Protein AF-A0A7W0RLR4-F1 (afdb_monomer_lite)

Sequence (67 aa):
MKLYGSLLVATLLTLPACERTPNVDQADGIKDAFDARPHESARDAGEDVGDAVLDAGRAAKDAVDGD

Secondary structure (DSSP, 8-state):
--SSSSSSSGGGG-S--------HHHHHHHHHTTT-STTHHHHHHHHHHHHHHHHHHHHHHHHHH--

Radius of gyration: 24.42 Å; chains: 1; bounding box: 56×56×44 Å

Foldseek 3Di:
DDDPPPPPPPPVVPPPPPPPPPDVVVVVVVCLVVVNDVPSVVVVVVVVVVVVVVVVVVVVVCVVVDD

pLDDT: mean 74.5, std 15.56, range [44.12, 92.94]

Structure (mmCIF, N/CA/C/O backbone):
data_AF-A0A7W0RLR4-F1
#
_entry.id   AF-A0A7W0RLR4-F1
#
loop_
_atom_site.group_PDB
_atom_site.id
_atom_site.type_symbol
_atom_site.label_atom_id
_atom_site.label_alt_id
_atom_site.label_comp_id
_atom_site.label_asym_id
_atom_site.label_entity_id
_atom_site.label_seq_id
_atom_site.pdbx_PDB_ins_code
_atom_site.Cartn_x
_atom_site.Cartn_y
_atom_site.Cartn_z
_atom_site.occupancy
_atom_site.B_iso_or_equiv
_atom_site.auth_seq_id
_atom_site.auth_comp_id
_atom_site.auth_asym_id
_atom_site.auth_atom_id
_atom_site.pdbx_PDB_model_num
ATOM 1 N N . MET A 1 1 ? -37.185 -49.053 16.525 1.00 44.12 1 MET A N 1
ATOM 2 C CA . MET A 1 1 ? -35.818 -48.580 16.223 1.00 44.12 1 MET A CA 1
ATOM 3 C C . MET A 1 1 ? -35.897 -47.086 15.977 1.00 44.12 1 MET A C 1
ATOM 5 O O . MET A 1 1 ? -36.023 -46.612 14.861 1.00 44.12 1 MET A O 1
ATOM 9 N N . LYS A 1 2 ? -36.028 -46.378 17.094 1.00 48.94 2 LYS A N 1
ATOM 10 C CA . LYS A 1 2 ? -36.196 -44.935 17.237 1.00 48.94 2 LYS A CA 1
ATOM 11 C C . LYS A 1 2 ? -34.950 -44.485 18.006 1.00 48.94 2 LYS A C 1
ATOM 13 O O . LYS A 1 2 ? -34.548 -45.216 18.905 1.00 48.94 2 LYS A O 1
ATOM 18 N N . LEU A 1 3 ? -34.418 -43.306 17.679 1.00 54.41 3 LEU A N 1
ATOM 19 C CA . LEU A 1 3 ? -33.436 -42.542 18.475 1.00 54.41 3 LEU A CA 1
ATOM 20 C C . LEU A 1 3 ? -31.927 -42.780 18.236 1.00 54.41 3 LEU A C 1
ATOM 22 O O . LEU A 1 3 ? -31.145 -42.504 19.134 1.00 54.41 3 LEU A O 1
ATOM 26 N N . TYR A 1 4 ? -31.476 -43.192 17.044 1.00 54.53 4 TYR A N 1
ATOM 27 C CA . TYR A 1 4 ? -30.026 -43.174 16.725 1.00 54.53 4 TYR A CA 1
ATOM 28 C C . TYR A 1 4 ? -29.599 -42.090 15.721 1.00 54.53 4 TYR A C 1
ATOM 30 O O . TYR A 1 4 ? -28.410 -41.895 15.509 1.00 54.53 4 TYR A O 1
ATOM 38 N N . GLY A 1 5 ? -30.542 -41.353 15.120 1.00 52.12 5 GLY A N 1
ATOM 39 C CA . GLY A 1 5 ? -30.234 -40.355 14.084 1.00 52.12 5 GLY A CA 1
ATOM 40 C C . GLY A 1 5 ? -29.931 -38.937 14.587 1.00 52.12 5 GLY A C 1
ATOM 41 O O . GLY A 1 5 ? -29.366 -38.146 13.845 1.00 52.12 5 GLY A O 1
ATOM 42 N N . SER A 1 6 ? -30.288 -38.595 15.830 1.00 50.19 6 SER A N 1
ATOM 43 C CA . SER A 1 6 ? -30.207 -37.206 16.328 1.00 50.19 6 SER A CA 1
ATOM 44 C C . SER A 1 6 ? -29.019 -36.920 17.253 1.00 50.19 6 SER A C 1
ATOM 46 O O . SER A 1 6 ? -28.910 -35.806 17.752 1.00 50.19 6 SER A O 1
ATOM 48 N N . LEU A 1 7 ? -28.125 -37.885 17.4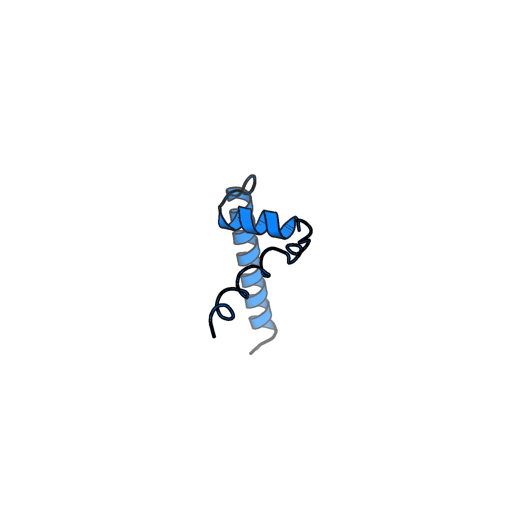95 1.00 52.12 7 LEU A N 1
ATOM 49 C CA . LEU A 1 7 ? -27.084 -37.769 18.529 1.00 52.12 7 LEU A CA 1
ATOM 50 C C . LEU A 1 7 ? -25.665 -37.483 17.997 1.00 52.12 7 LEU A C 1
ATOM 52 O O . LEU A 1 7 ? -24.698 -37.698 18.718 1.00 52.12 7 LEU A O 1
ATOM 56 N N . LEU A 1 8 ? -25.514 -37.019 16.751 1.00 54.47 8 LEU A N 1
ATOM 57 C CA . LEU A 1 8 ? -24.194 -36.717 16.162 1.00 54.47 8 LEU A CA 1
ATOM 58 C C . LEU A 1 8 ? -23.925 -35.225 15.912 1.00 54.47 8 LEU A C 1
ATOM 60 O O . LEU A 1 8 ? -22.843 -34.877 15.455 1.00 54.47 8 LEU A O 1
ATOM 64 N N . VAL A 1 9 ? -24.865 -34.329 16.230 1.00 57.09 9 VAL A N 1
ATOM 65 C CA . VAL A 1 9 ? -24.702 -32.881 15.969 1.00 57.09 9 VAL A CA 1
ATOM 66 C C . VAL A 1 9 ? -24.179 -32.111 17.194 1.00 57.09 9 VAL A C 1
ATOM 68 O O . VAL A 1 9 ? -23.641 -31.019 17.056 1.00 57.09 9 VAL A O 1
ATOM 71 N N . ALA A 1 10 ? -24.273 -32.678 18.401 1.00 55.69 10 ALA A N 1
ATOM 72 C CA . ALA A 1 10 ? -23.956 -31.959 19.640 1.00 55.69 10 ALA A CA 1
ATOM 73 C C . ALA A 1 10 ? -22.468 -31.979 20.048 1.00 55.69 10 ALA A C 1
ATOM 75 O O . ALA A 1 10 ? -22.081 -31.254 20.959 1.00 55.69 10 ALA A O 1
ATOM 76 N N . THR A 1 11 ? -21.618 -32.781 19.400 1.00 56.12 11 THR A N 1
ATOM 77 C CA . THR A 1 11 ? -20.208 -32.957 19.807 1.00 56.12 11 THR A CA 1
ATOM 78 C C . THR A 1 11 ? -19.231 -31.986 19.138 1.00 56.12 11 THR A C 1
ATOM 80 O O . THR A 1 11 ? -18.064 -31.944 19.517 1.00 56.12 11 THR A O 1
ATOM 83 N N . LEU A 1 12 ? -19.684 -31.157 18.191 1.00 56.09 12 LEU A N 1
ATOM 84 C CA . LEU A 1 12 ? -18.839 -30.145 17.535 1.00 56.09 12 LEU A CA 1
ATOM 85 C C . LEU A 1 12 ? -18.651 -28.859 18.363 1.00 56.09 12 LEU A C 1
ATOM 87 O O . LEU A 1 12 ? -17.802 -28.043 18.022 1.00 56.09 12 LEU A O 1
ATOM 91 N N . LEU A 1 13 ? -19.398 -28.684 19.460 1.00 56.12 13 LEU A N 1
ATOM 92 C CA . LEU A 1 13 ? -19.311 -27.511 20.346 1.00 56.12 13 LEU A CA 1
ATOM 93 C C . LEU A 1 13 ? -18.309 -27.674 21.503 1.00 56.12 13 LEU A C 1
ATOM 95 O O . LEU A 1 13 ? -18.083 -26.722 22.243 1.00 56.12 13 LEU A O 1
ATOM 99 N N . THR A 1 14 ? -17.720 -28.862 21.676 1.00 60.53 14 THR A N 1
ATOM 100 C CA . THR A 1 14 ? -16.756 -29.151 22.757 1.00 60.53 14 THR A CA 1
ATOM 101 C C . THR A 1 14 ? -15.342 -29.403 22.253 1.00 60.53 14 THR A C 1
ATOM 103 O O . THR A 1 14 ? -14.481 -29.799 23.037 1.00 60.53 14 THR A O 1
ATOM 106 N N . LEU A 1 15 ? -15.075 -29.179 20.961 1.00 55.16 15 LEU A N 1
ATOM 107 C CA . LEU A 1 15 ? -13.701 -28.915 20.552 1.00 55.16 15 LEU A CA 1
ATOM 108 C C . LEU A 1 15 ? -13.286 -27.669 21.343 1.00 55.16 15 LEU A C 1
ATOM 110 O O . LEU A 1 15 ? -13.998 -26.667 21.239 1.00 55.16 15 LEU A O 1
ATOM 114 N N . PRO A 1 16 ? -12.211 -27.701 22.155 1.00 56.31 16 PRO A N 1
ATOM 115 C CA . PRO A 1 16 ? -11.628 -26.459 22.627 1.00 56.31 16 PRO A CA 1
ATOM 116 C C . PRO A 1 16 ? -11.337 -25.691 21.345 1.00 56.31 16 PRO A C 1
ATOM 118 O O . PRO A 1 16 ? -10.532 -26.143 20.527 1.00 56.31 16 PRO A O 1
ATOM 121 N N . ALA A 1 17 ? -12.115 -24.636 21.092 1.00 56.59 17 ALA A N 1
ATOM 122 C CA . ALA A 1 17 ? -11.882 -23.753 19.971 1.00 56.59 17 ALA A CA 1
ATOM 123 C C . ALA A 1 17 ? -10.395 -23.448 20.029 1.00 56.59 17 ALA A C 1
ATOM 125 O O . ALA A 1 17 ? -9.911 -23.014 21.076 1.00 56.59 17 ALA A O 1
ATOM 126 N N . CYS A 1 18 ? -9.698 -23.845 18.964 1.00 55.81 18 CYS A N 1
ATOM 127 C CA . CYS A 1 18 ? -8.263 -23.755 18.823 1.00 55.81 18 CYS A CA 1
ATOM 128 C C . CYS A 1 18 ? -7.778 -22.506 19.550 1.00 55.81 18 CYS A C 1
ATOM 130 O O . CYS A 1 18 ? -8.267 -21.417 19.244 1.00 55.81 18 CYS A O 1
ATOM 132 N N . GLU A 1 19 ? -6.863 -22.660 20.506 1.00 56.03 19 GLU A N 1
ATOM 133 C CA . GLU A 1 19 ? -6.094 -21.546 21.047 1.00 56.03 19 GLU A CA 1
ATOM 134 C C . GLU A 1 19 ? -5.296 -20.952 19.883 1.00 56.03 19 GLU A C 1
ATOM 136 O O . GLU A 1 19 ? -4.120 -21.237 19.670 1.00 56.03 19 GLU A O 1
ATOM 141 N N . ARG A 1 20 ? -5.969 -20.166 19.043 1.00 57.19 20 ARG A N 1
ATOM 142 C CA . ARG A 1 20 ? -5.336 -19.314 18.064 1.00 57.19 20 ARG A CA 1
ATOM 143 C C . ARG A 1 20 ? -4.827 -18.170 18.903 1.00 57.19 20 ARG A C 1
ATOM 145 O O . ARG A 1 20 ? -5.568 -17.246 19.237 1.00 57.19 20 ARG A O 1
ATOM 152 N N . THR A 1 21 ? -3.583 -18.321 19.337 1.00 63.00 21 THR A N 1
ATOM 153 C CA . THR A 1 21 ? -2.821 -17.236 19.934 1.00 63.00 21 THR A CA 1
ATOM 154 C C . THR A 1 21 ? -3.072 -15.996 19.076 1.00 63.00 21 THR A C 1
ATOM 156 O O . THR A 1 21 ? -3.020 -16.105 17.845 1.00 63.00 21 THR A O 1
ATOM 159 N N . PRO A 1 22 ? -3.461 -14.854 19.672 1.00 59.06 22 PRO A N 1
ATOM 160 C CA . PRO A 1 22 ? -3.713 -13.645 18.910 1.00 59.06 22 PRO A CA 1
ATOM 161 C C . PRO A 1 22 ? -2.401 -13.251 18.238 1.00 59.06 22 PRO A C 1
ATOM 163 O O . PRO A 1 22 ? -1.506 -12.667 18.843 1.00 59.06 22 PRO A O 1
ATOM 166 N N . ASN A 1 23 ? -2.273 -13.666 16.985 1.00 64.62 23 ASN A N 1
ATOM 167 C CA . ASN A 1 23 ? -1.217 -13.256 16.099 1.00 64.62 23 ASN A CA 1
ATOM 168 C C . ASN A 1 23 ? -1.513 -11.785 15.780 1.00 64.62 23 ASN A C 1
ATOM 170 O O . ASN A 1 23 ? -2.531 -11.466 15.165 1.00 64.62 23 ASN A O 1
ATOM 174 N N . VAL A 1 24 ? -0.636 -10.899 16.241 1.00 66.25 24 VAL A N 1
ATOM 175 C CA . VAL A 1 24 ? -0.716 -9.458 15.986 1.00 66.25 24 VAL A CA 1
ATOM 176 C C . VAL A 1 24 ? -0.705 -9.131 14.489 1.00 66.25 24 VAL A C 1
ATOM 178 O O . VAL A 1 24 ? -1.466 -8.264 14.071 1.00 66.25 24 VAL A O 1
ATOM 181 N N . ASP A 1 25 ? 0.025 -9.895 13.674 1.00 70.12 25 ASP A N 1
ATOM 182 C CA . ASP A 1 25 ? 0.041 -9.783 12.209 1.00 70.12 25 ASP A CA 1
ATOM 183 C C . ASP A 1 25 ? -1.308 -10.178 11.598 1.00 70.12 25 ASP A C 1
ATOM 185 O O . ASP A 1 25 ? -1.771 -9.573 10.636 1.00 70.12 25 ASP A O 1
ATOM 189 N N . GLN A 1 26 ? -1.994 -11.167 12.180 1.00 72.94 26 GLN A N 1
ATOM 190 C CA . GLN A 1 26 ? -3.335 -11.540 11.731 1.00 72.94 26 GLN A CA 1
ATOM 191 C C . GLN A 1 26 ? -4.371 -10.473 12.094 1.00 72.94 26 GLN A C 1
ATOM 193 O O . GLN A 1 26 ? -5.276 -10.206 11.308 1.00 72.94 26 GLN A O 1
ATOM 198 N N . ALA A 1 27 ? -4.261 -9.874 13.280 1.00 75.81 27 ALA A N 1
ATOM 199 C CA . ALA A 1 27 ? -5.156 -8.799 13.686 1.00 75.81 27 ALA A CA 1
ATOM 200 C C . ALA A 1 27 ? -4.971 -7.553 12.811 1.00 75.81 27 ALA A C 1
ATOM 202 O O . ALA A 1 27 ? -5.959 -6.910 12.463 1.00 75.81 27 ALA A O 1
ATOM 203 N N . ASP A 1 28 ? -3.734 -7.227 12.440 1.00 77.12 28 ASP A N 1
ATOM 204 C CA . ASP A 1 28 ? -3.459 -6.110 11.543 1.00 77.12 28 ASP A CA 1
ATOM 205 C C . ASP A 1 28 ? -3.877 -6.407 10.103 1.00 77.12 28 ASP A C 1
ATOM 207 O O . ASP A 1 28 ? -4.514 -5.546 9.513 1.00 77.12 28 ASP A O 1
ATOM 211 N N . GLY A 1 29 ? -3.674 -7.624 9.586 1.00 80.12 29 GLY A N 1
ATOM 212 C CA . GLY A 1 29 ? -4.186 -8.009 8.262 1.00 80.12 29 GLY A CA 1
ATOM 213 C C . GLY A 1 29 ? -5.719 -8.012 8.167 1.00 80.12 29 GLY A C 1
ATOM 214 O O . GLY A 1 29 ? -6.283 -7.723 7.118 1.00 80.12 29 GLY A O 1
ATOM 215 N N . ILE A 1 30 ? -6.427 -8.295 9.267 1.00 81.44 30 ILE A N 1
ATOM 216 C CA . ILE A 1 30 ? -7.889 -8.128 9.309 1.00 81.44 30 ILE A CA 1
ATOM 217 C C . ILE A 1 30 ? -8.258 -6.643 9.285 1.00 81.44 30 ILE A C 1
ATOM 219 O O . ILE A 1 30 ? -9.195 -6.273 8.589 1.00 81.44 30 ILE A O 1
ATOM 223 N N . LYS A 1 31 ? -7.561 -5.792 10.045 1.00 82.31 31 LYS A N 1
ATOM 224 C CA . LYS A 1 31 ? -7.840 -4.348 10.048 1.00 82.31 31 LYS A CA 1
ATOM 225 C C . LYS A 1 31 ? -7.535 -3.708 8.698 1.00 82.31 31 LYS A C 1
ATOM 227 O O . LYS A 1 31 ? -8.308 -2.858 8.292 1.00 82.31 31 LYS A O 1
ATOM 232 N N . ASP A 1 32 ? -6.464 -4.135 8.044 1.00 79.88 32 ASP A N 1
ATOM 233 C CA . ASP A 1 32 ? -6.069 -3.753 6.686 1.00 79.88 32 ASP A CA 1
ATOM 234 C C . ASP A 1 32 ? -7.198 -3.989 5.688 1.00 79.88 32 ASP A C 1
ATOM 236 O O . ASP A 1 32 ? -7.684 -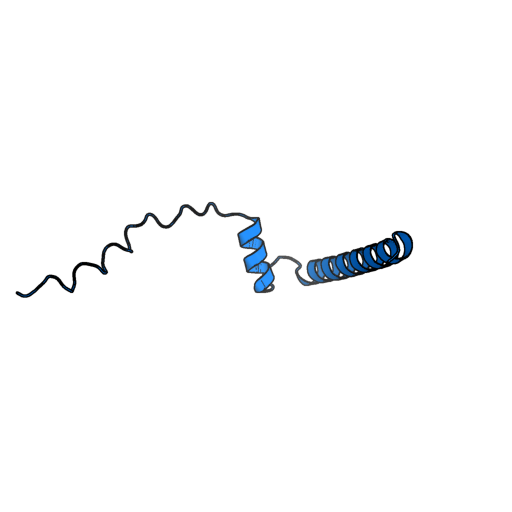3.073 5.042 1.00 79.88 32 ASP A O 1
ATOM 240 N N . ALA A 1 33 ? -7.762 -5.200 5.696 1.00 83.19 33 ALA A N 1
ATOM 241 C CA . ALA A 1 33 ? -8.891 -5.548 4.837 1.00 83.19 33 ALA A CA 1
ATOM 242 C C . ALA A 1 33 ? -10.169 -4.712 5.085 1.00 83.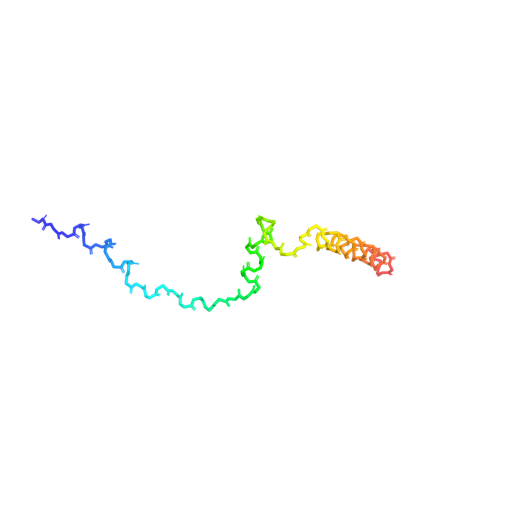19 33 ALA A C 1
ATOM 244 O O . ALA A 1 33 ? -11.104 -4.777 4.287 1.00 83.19 33 ALA A O 1
ATOM 245 N N . PHE A 1 34 ? -10.2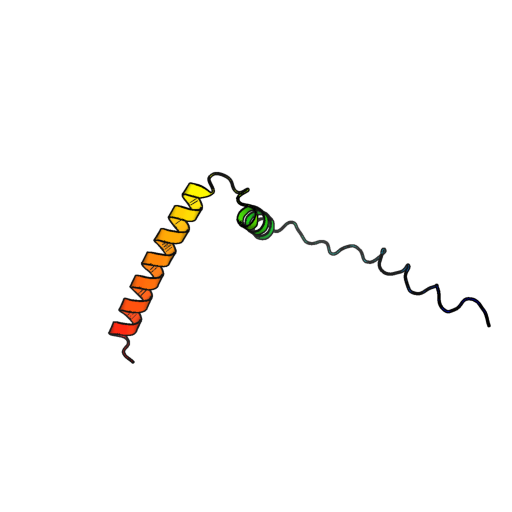43 -3.979 6.199 1.00 89.81 34 PHE A N 1
ATOM 246 C CA . PHE A 1 34 ? -11.365 -3.114 6.568 1.00 89.81 34 PHE A CA 1
ATOM 247 C C . PHE A 1 34 ? -10.968 -1.628 6.691 1.00 89.81 34 PHE A C 1
ATOM 249 O O . PHE A 1 34 ? -11.739 -0.866 7.280 1.00 89.81 34 PHE A O 1
ATOM 256 N N . ASP A 1 35 ? -9.790 -1.217 6.204 1.00 83.31 35 ASP A N 1
ATOM 257 C CA . ASP A 1 35 ? -9.223 0.140 6.339 1.00 83.31 35 ASP A CA 1
ATOM 258 C C . ASP A 1 35 ? -9.217 0.672 7.791 1.00 83.31 35 ASP A C 1
ATOM 260 O O . ASP A 1 35 ? -9.335 1.867 8.074 1.00 83.31 35 ASP A O 1
ATOM 264 N N . ALA A 1 36 ? -9.131 -0.236 8.762 1.00 86.12 36 ALA A N 1
ATOM 265 C CA . ALA A 1 36 ? -9.238 0.051 10.189 1.00 86.12 36 ALA A CA 1
ATOM 266 C C . ALA A 1 36 ? -7.866 0.181 10.872 1.00 86.12 36 ALA A C 1
ATOM 268 O O . ALA A 1 36 ? -7.782 0.274 12.106 1.00 86.12 36 ALA A O 1
ATOM 269 N N . ARG A 1 37 ? -6.772 0.150 10.101 1.00 83.38 37 ARG A N 1
ATOM 270 C CA . ARG A 1 37 ? -5.417 0.364 10.617 1.00 83.38 37 ARG A CA 1
ATOM 271 C C . ARG A 1 37 ? -5.181 1.849 10.937 1.00 83.38 37 ARG A C 1
ATOM 273 O O . ARG A 1 37 ? -5.681 2.742 10.252 1.00 83.38 37 ARG A O 1
ATOM 280 N N . PRO A 1 38 ? -4.387 2.162 11.976 1.00 84.75 38 PRO A N 1
ATOM 281 C CA . PRO A 1 38 ? -3.991 3.539 12.248 1.00 84.75 38 PRO A CA 1
ATOM 282 C C . PRO A 1 38 ? -3.180 4.116 11.082 1.00 84.75 38 PRO A C 1
ATOM 284 O O . PRO A 1 38 ? -2.176 3.526 10.692 1.00 84.75 38 PRO A O 1
ATOM 287 N N . HIS A 1 39 ? -3.558 5.305 10.607 1.00 88.19 39 HIS A N 1
ATOM 288 C CA . HIS A 1 39 ? -2.894 6.012 9.500 1.00 88.19 39 HIS A CA 1
ATOM 289 C C . HIS A 1 39 ? -2.916 5.262 8.159 1.00 88.19 39 HIS A C 1
ATOM 291 O O . HIS A 1 39 ? -1.953 5.377 7.406 1.00 88.19 39 HIS A O 1
ATOM 297 N N . GLU A 1 40 ? -3.985 4.518 7.856 1.00 82.75 40 GLU A N 1
ATOM 298 C CA . GLU A 1 40 ? -4.016 3.628 6.689 1.00 82.75 40 GLU A CA 1
ATOM 299 C C . GLU A 1 40 ? -3.618 4.298 5.373 1.00 82.75 40 GLU A C 1
ATOM 301 O O . GLU A 1 40 ? -2.691 3.845 4.722 1.00 82.75 40 GLU A O 1
ATOM 306 N N . SER A 1 41 ? -4.155 5.482 5.076 1.00 84.50 41 SER A N 1
ATOM 307 C CA . SER A 1 41 ?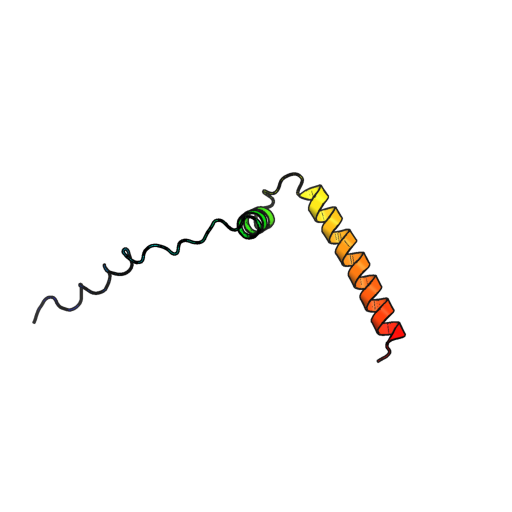 -3.805 6.221 3.855 1.00 84.50 41 SER A CA 1
ATOM 308 C C . SER A 1 41 ? -2.310 6.532 3.695 1.00 84.50 41 SER A C 1
ATOM 310 O O . SER A 1 41 ? -1.811 6.636 2.577 1.00 84.50 41 SER A O 1
ATOM 312 N N . ALA A 1 42 ? -1.578 6.710 4.798 1.00 88.81 42 ALA A N 1
ATOM 313 C CA . ALA A 1 42 ? -0.131 6.901 4.757 1.00 88.81 42 ALA A CA 1
ATOM 314 C C . ALA A 1 42 ? 0.616 5.575 4.565 1.00 88.81 42 ALA A C 1
ATOM 316 O O . ALA A 1 42 ? 1.721 5.574 4.023 1.00 88.81 42 ALA A O 1
ATOM 317 N N . ARG A 1 43 ? 0.036 4.466 5.033 1.00 88.06 43 ARG A N 1
ATOM 318 C CA . ARG A 1 43 ? 0.599 3.129 4.871 1.00 88.06 43 ARG A CA 1
ATOM 319 C C . ARG A 1 43 ? 0.356 2.617 3.451 1.00 88.06 43 ARG A C 1
ATOM 321 O O . ARG A 1 43 ? 1.335 2.225 2.833 1.00 88.06 43 ARG A O 1
ATOM 328 N N . ASP A 1 44 ? -0.849 2.776 2.906 1.00 88.62 44 ASP A N 1
ATOM 329 C CA . ASP A 1 44 ? -1.184 2.462 1.508 1.00 88.62 44 ASP A CA 1
ATOM 330 C C . ASP A 1 44 ? -0.260 3.204 0.542 1.00 88.62 44 ASP A C 1
ATOM 332 O O . ASP A 1 44 ? 0.365 2.608 -0.325 1.00 88.62 44 ASP A O 1
ATOM 336 N N . ALA A 1 45 ? -0.075 4.514 0.752 1.00 88.56 45 ALA A N 1
ATOM 337 C CA . ALA A 1 45 ? 0.846 5.303 -0.062 1.00 88.56 45 ALA A CA 1
ATOM 338 C C . ALA A 1 45 ? 2.302 4.811 0.042 1.00 88.56 45 ALA A C 1
ATOM 340 O O . ALA A 1 45 ? 3.077 4.952 -0.903 1.00 88.56 45 ALA A O 1
ATOM 341 N N . GLY A 1 46 ? 2.700 4.262 1.193 1.00 91.81 46 GLY A N 1
ATOM 342 C CA . GLY A 1 46 ? 4.012 3.648 1.376 1.00 91.81 46 GLY A CA 1
ATOM 343 C C . GLY A 1 46 ? 4.136 2.291 0.679 1.00 91.81 46 GLY A C 1
ATOM 344 O O . GLY A 1 46 ? 5.175 2.023 0.076 1.00 91.81 46 GLY A O 1
ATOM 345 N N . GLU A 1 47 ? 3.092 1.465 0.751 1.00 88.25 47 GLU A N 1
ATOM 346 C CA . GLU A 1 47 ? 2.996 0.158 0.092 1.00 88.25 47 GLU A CA 1
ATOM 347 C C . GLU A 1 47 ? 3.021 0.325 -1.439 1.00 88.25 47 GLU A C 1
ATOM 349 O O . GLU A 1 47 ? 3.884 -0.266 -2.085 1.00 88.25 47 GLU A O 1
ATOM 354 N N . ASP A 1 48 ? 2.235 1.251 -1.999 1.00 90.69 48 ASP A N 1
ATOM 355 C CA . ASP A 1 48 ? 2.230 1.587 -3.433 1.00 90.69 48 ASP A CA 1
ATOM 356 C C . ASP A 1 48 ? 3.613 2.023 -3.945 1.00 90.69 48 ASP A C 1
ATOM 358 O O . ASP A 1 48 ? 4.080 1.602 -5.008 1.00 90.69 48 ASP A O 1
ATOM 362 N N . VAL A 1 49 ? 4.297 2.893 -3.191 1.00 91.75 49 VAL A N 1
ATOM 363 C CA . VAL A 1 49 ? 5.646 3.354 -3.553 1.00 91.75 49 VAL A CA 1
ATOM 364 C C . VAL A 1 49 ? 6.651 2.207 -3.462 1.00 91.75 49 VAL A C 1
ATOM 366 O O . VAL A 1 49 ? 7.532 2.095 -4.318 1.00 91.75 49 VAL A O 1
ATOM 369 N N . GLY A 1 50 ? 6.536 1.360 -2.439 1.00 90.56 50 GLY A N 1
ATOM 370 C CA . GLY A 1 50 ? 7.375 0.179 -2.266 1.00 90.56 50 GLY A CA 1
ATOM 371 C C . GLY A 1 50 ? 7.230 -0.801 -3.428 1.00 90.56 50 GLY A C 1
ATOM 372 O O . GLY A 1 50 ? 8.240 -1.203 -4.012 1.00 90.56 50 GLY A O 1
ATOM 373 N N . ASP A 1 51 ? 5.995 -1.116 -3.806 1.00 92.62 51 ASP A N 1
ATOM 374 C CA . ASP A 1 51 ? 5.682 -2.021 -4.911 1.00 92.62 51 ASP A CA 1
ATOM 375 C C . ASP A 1 51 ? 6.177 -1.467 -6.248 1.00 92.62 51 ASP A C 1
ATOM 377 O O . ASP A 1 51 ? 6.857 -2.178 -6.989 1.00 92.62 51 ASP A O 1
ATOM 381 N N . ALA A 1 52 ? 5.984 -0.172 -6.518 1.00 90.69 52 ALA A N 1
ATOM 382 C CA . ALA A 1 52 ? 6.511 0.461 -7.727 1.00 90.69 52 ALA A CA 1
ATOM 383 C C . ALA A 1 52 ? 8.048 0.372 -7.828 1.00 90.69 52 ALA A C 1
ATOM 385 O O . ALA A 1 52 ? 8.600 0.146 -8.909 1.00 90.69 52 ALA A O 1
ATOM 386 N N . VAL A 1 53 ? 8.759 0.534 -6.706 1.00 92.62 53 VAL A N 1
ATOM 387 C CA . VAL A 1 53 ? 10.223 0.388 -6.655 1.00 92.62 53 VAL A CA 1
ATOM 388 C C . VAL A 1 53 ? 10.639 -1.070 -6.856 1.00 92.62 53 VAL A C 1
ATOM 390 O O . VAL A 1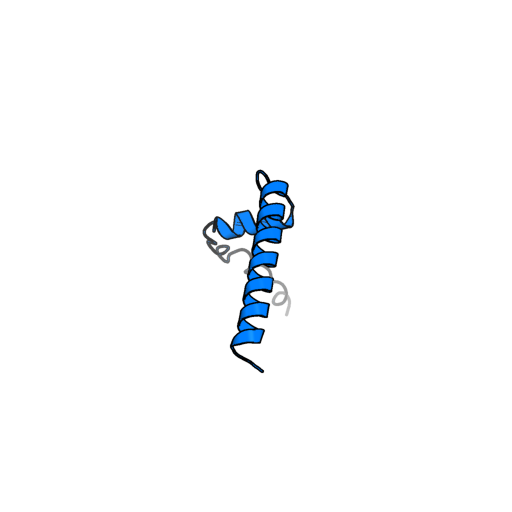 53 ? 11.605 -1.333 -7.578 1.00 92.62 53 VAL A O 1
ATOM 393 N N . LEU A 1 54 ? 9.929 -2.019 -6.239 1.00 92.94 54 LEU A N 1
ATOM 394 C CA . LEU A 1 54 ? 10.191 -3.450 -6.399 1.00 92.94 54 LEU A CA 1
ATOM 395 C C . LEU A 1 54 ? 9.968 -3.902 -7.841 1.00 92.94 54 LEU A C 1
ATOM 397 O O . LEU A 1 54 ? 10.816 -4.615 -8.378 1.00 92.94 54 LEU A O 1
ATOM 401 N N . ASP A 1 55 ? 8.892 -3.457 -8.479 1.00 91.50 55 ASP A N 1
ATOM 402 C CA . ASP A 1 55 ? 8.586 -3.762 -9.874 1.00 91.50 55 ASP A CA 1
ATOM 403 C C . ASP A 1 55 ? 9.626 -3.167 -10.823 1.00 91.50 55 ASP A C 1
ATOM 405 O O . ASP A 1 55 ? 10.133 -3.869 -11.699 1.00 91.50 55 ASP A O 1
ATOM 409 N N . ALA A 1 56 ? 10.031 -1.912 -10.611 1.00 89.81 56 ALA A N 1
ATOM 410 C CA . ALA A 1 56 ? 11.114 -1.303 -11.382 1.00 89.81 56 ALA A CA 1
ATOM 411 C C . ALA A 1 56 ? 12.439 -2.065 -11.208 1.00 89.81 56 ALA A C 1
ATOM 413 O O . ALA A 1 56 ? 13.166 -2.289 -12.177 1.00 89.81 56 ALA A O 1
ATOM 414 N N . GLY A 1 57 ? 12.745 -2.499 -9.981 1.00 91.06 57 GLY A N 1
ATOM 415 C CA . GLY A 1 57 ? 13.922 -3.309 -9.677 1.00 91.06 57 GLY A CA 1
ATOM 416 C C . GLY A 1 57 ? 13.879 -4.690 -10.333 1.00 91.06 57 GLY A C 1
ATOM 417 O O . GLY A 1 57 ? 14.891 -5.134 -10.871 1.00 91.06 57 GLY A O 1
ATOM 418 N N . ARG A 1 58 ? 12.715 -5.351 -10.334 1.00 90.75 58 ARG A N 1
ATOM 419 C CA . ARG A 1 58 ? 12.496 -6.627 -11.031 1.00 90.75 58 ARG A CA 1
ATOM 420 C C . ARG A 1 58 ? 12.646 -6.465 -12.536 1.00 90.75 58 ARG A C 1
ATOM 422 O O . ARG A 1 58 ? 13.421 -7.201 -13.122 1.00 90.75 58 ARG A O 1
ATOM 429 N N . ALA A 1 59 ? 12.022 -5.455 -13.137 1.00 87.94 59 ALA A N 1
ATOM 430 C CA . ALA A 1 59 ? 12.151 -5.180 -14.566 1.00 87.94 59 ALA A CA 1
ATOM 431 C C . ALA A 1 59 ? 13.605 -4.885 -14.977 1.00 87.94 59 ALA A C 1
ATOM 433 O O . ALA A 1 59 ? 14.073 -5.362 -16.008 1.00 87.94 59 ALA A O 1
ATOM 434 N N . ALA A 1 60 ? 14.343 -4.125 -14.162 1.00 86.94 60 ALA A N 1
ATOM 435 C CA . ALA A 1 60 ? 15.764 -3.875 -14.394 1.00 86.94 60 ALA A CA 1
ATOM 436 C C . ALA A 1 60 ? 16.607 -5.150 -14.249 1.00 86.94 60 ALA A C 1
ATOM 438 O O . ALA A 1 60 ? 17.542 -5.356 -15.021 1.00 86.94 60 ALA A O 1
ATOM 439 N N . LYS A 1 61 ? 16.274 -6.000 -13.272 1.00 88.56 61 LYS A N 1
ATOM 440 C CA . LYS A 1 61 ? 16.926 -7.293 -13.075 1.00 88.56 61 LYS A CA 1
ATOM 441 C C . LYS A 1 61 ? 16.654 -8.234 -14.245 1.00 88.56 61 LYS A C 1
ATOM 443 O O . LYS A 1 61 ? 17.612 -8.763 -14.783 1.00 88.56 61 LYS A O 1
ATOM 448 N N . ASP A 1 62 ? 15.410 -8.368 -14.690 1.00 89.69 62 ASP A N 1
ATOM 449 C CA . ASP A 1 62 ? 15.041 -9.185 -15.852 1.00 89.69 62 ASP A CA 1
ATOM 450 C C . ASP A 1 62 ? 15.739 -8.682 -17.128 1.00 89.69 62 ASP A C 1
ATOM 452 O O . ASP A 1 62 ? 16.230 -9.472 -17.931 1.00 89.69 62 ASP A O 1
ATOM 456 N N . ALA A 1 63 ? 15.879 -7.361 -17.290 1.00 83.69 63 ALA A N 1
ATOM 457 C CA . ALA A 1 63 ? 16.612 -6.769 -18.411 1.00 83.69 63 ALA A CA 1
ATOM 458 C C . ALA A 1 63 ? 18.133 -7.027 -18.374 1.00 83.69 63 ALA A C 1
ATOM 460 O O . ALA A 1 63 ? 18.775 -7.018 -19.424 1.00 83.69 63 ALA A O 1
ATOM 461 N N . VAL A 1 64 ? 18.719 -7.212 -17.186 1.00 83.81 64 VAL A N 1
ATOM 462 C CA . VAL A 1 64 ? 20.151 -7.509 -16.991 1.00 83.81 64 VAL A CA 1
ATOM 463 C C . VAL A 1 64 ? 20.433 -9.004 -17.053 1.00 83.81 64 VAL A C 1
ATOM 465 O O . VAL A 1 64 ? 21.417 -9.408 -17.672 1.00 83.81 64 VAL A O 1
ATOM 468 N N . ASP A 1 65 ? 19.597 -9.805 -16.396 1.00 88.25 65 ASP A N 1
ATOM 469 C CA . ASP A 1 65 ? 19.753 -11.253 -16.316 1.00 88.25 65 ASP A CA 1
ATOM 470 C C . ASP A 1 65 ? 19.361 -11.930 -17.635 1.00 88.25 65 ASP A C 1
ATOM 472 O O . ASP A 1 65 ? 19.838 -13.035 -17.881 1.00 88.25 65 ASP A O 1
ATOM 476 N N . GLY A 1 66 ? 18.624 -11.226 -18.506 1.00 63.53 66 GLY A N 1
ATOM 477 C CA . GLY A 1 66 ? 18.348 -11.613 -19.884 1.00 63.53 66 GLY A CA 1
ATOM 478 C C . GLY A 1 66 ? 17.449 -12.842 -19.976 1.00 63.53 66 GLY A C 1
ATOM 479 O O . GLY A 1 66 ? 17.829 -13.940 -19.577 1.00 63.53 66 GLY A O 1
ATOM 480 N N . ASP A 1 67 ? 16.270 -12.668 -20.565 1.00 51.75 67 ASP A N 1
ATOM 481 C CA . ASP A 1 67 ? 15.676 -13.760 -21.345 1.00 51.75 67 ASP A CA 1
ATOM 482 C C . ASP A 1 67 ? 16.503 -13.960 -22.633 1.00 51.75 67 ASP A C 1
ATOM 484 O O . ASP A 1 67 ? 16.835 -12.934 -23.284 1.00 51.75 67 ASP A O 1
#